Protein AF-A0A9D1FI51-F1 (afdb_monomer)

Organism: NCBI:txid2840836

Mean predicted aligned error: 5.13 Å

Radius of gyration: 12.11 Å; Cα contacts (8 Å, |Δi|>4): 28; chains: 1; bounding box: 34×16×29 Å

Foldseek 3Di:
DQVLQVVLVVVVHPDDHPVVVVVCVVVVNDDPVNVCSSCVSVVHDDDDDDDD

pLDDT: mean 84.75, std 5.09, range [57.28, 90.31]

Solvent-accessible surface area (backbone atoms only — not comparable to full-atom values): 3340 Å² total; per-residue (Å²): 104,57,72,56,46,51,54,39,42,75,72,70,42,92,62,70,57,53,71,58,46,54,51,26,56,77,67,72,64,59,56,66,65,63,53,50,56,53,31,54,75,72,73,46,83,90,77,92,70,85,85,130

Structure (mmCIF, N/CA/C/O backbone):
data_AF-A0A9D1FI51-F1
#
_entry.id   AF-A0A9D1FI51-F1
#
loop_
_atom_site.group_PDB
_atom_site.id
_atom_site.type_symbol
_atom_site.label_atom_id
_atom_site.label_alt_id
_atom_site.label_comp_id
_atom_site.label_asym_id
_atom_site.label_entity_id
_atom_site.label_seq_id
_atom_site.pdbx_PDB_ins_code
_atom_site.Cartn_x
_atom_site.Cartn_y
_atom_site.Cartn_z
_atom_site.occupancy
_atom_site.B_iso_or_equiv
_atom_site.auth_seq_id
_atom_site.auth_comp_id
_atom_site.auth_asym_id
_atom_site.auth_atom_id
_atom_site.pdbx_PDB_model_num
ATOM 1 N N . MET A 1 1 ? 7.983 -7.702 1.622 1.00 74.38 1 MET A N 1
ATOM 2 C CA . MET A 1 1 ? 7.747 -6.319 1.143 1.00 74.38 1 MET A CA 1
ATOM 3 C C . MET A 1 1 ? 8.499 -5.958 -0.131 1.00 74.38 1 MET A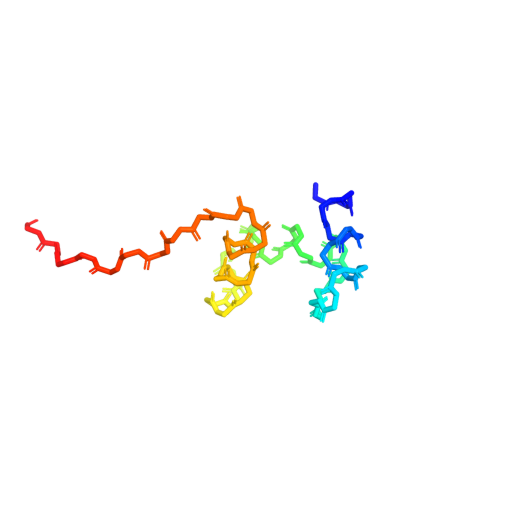 C 1
ATOM 5 O O . MET A 1 1 ? 7.842 -5.514 -1.055 1.00 74.38 1 MET A O 1
ATOM 9 N N . ARG A 1 2 ? 9.820 -6.185 -0.255 1.00 81.94 2 ARG A N 1
ATOM 10 C CA . ARG A 1 2 ? 10.572 -5.804 -1.475 1.00 81.94 2 ARG A CA 1
ATOM 11 C C . ARG A 1 2 ? 9.963 -6.331 -2.784 1.00 81.94 2 ARG A C 1
ATOM 13 O O . ARG A 1 2 ? 9.726 -5.543 -3.682 1.00 81.94 2 ARG A O 1
ATOM 20 N N . LYS A 1 3 ? 9.657 -7.632 -2.871 1.00 86.94 3 LYS A N 1
ATOM 21 C CA . LYS A 1 3 ? 9.050 -8.236 -4.076 1.00 86.94 3 LYS A CA 1
ATOM 22 C C . LYS A 1 3 ? 7.666 -7.660 -4.413 1.00 86.94 3 LYS A C 1
ATOM 24 O O . LYS A 1 3 ? 7.366 -7.483 -5.581 1.00 86.94 3 LYS A O 1
ATOM 29 N N . LEU A 1 4 ? 6.851 -7.362 -3.396 1.00 85.69 4 LEU A N 1
ATOM 30 C CA . LEU A 1 4 ? 5.532 -6.744 -3.570 1.00 85.69 4 LEU A CA 1
ATOM 31 C C . LEU A 1 4 ? 5.675 -5.337 -4.156 1.00 85.69 4 LEU A C 1
ATOM 33 O O . LEU A 1 4 ? 5.076 -5.037 -5.174 1.00 85.69 4 LEU A O 1
ATOM 37 N N . LEU A 1 5 ? 6.539 -4.516 -3.558 1.00 86.25 5 LEU A N 1
ATOM 38 C CA . LEU A 1 5 ? 6.758 -3.138 -3.997 1.00 86.25 5 LEU A CA 1
ATOM 39 C C . LEU A 1 5 ? 7.356 -3.064 -5.405 1.00 86.25 5 LEU A C 1
ATOM 41 O O . LEU A 1 5 ? 7.021 -2.151 -6.146 1.00 86.25 5 LEU A O 1
ATOM 45 N N . VAL A 1 6 ? 8.209 -4.019 -5.789 1.00 88.75 6 VAL A N 1
ATOM 46 C CA . VAL A 1 6 ? 8.705 -4.125 -7.172 1.00 88.75 6 VAL A CA 1
ATOM 47 C C . VAL A 1 6 ? 7.544 -4.366 -8.136 1.00 88.75 6 VAL A C 1
ATOM 49 O O . VAL A 1 6 ? 7.373 -3.581 -9.058 1.00 88.75 6 VAL A O 1
ATOM 52 N N . LYS A 1 7 ? 6.689 -5.361 -7.868 1.00 89.69 7 LYS A N 1
ATOM 53 C CA . LYS A 1 7 ? 5.518 -5.643 -8.715 1.00 89.69 7 LYS A CA 1
ATOM 54 C C . LYS A 1 7 ? 4.516 -4.487 -8.766 1.00 89.69 7 LYS A C 1
ATOM 56 O O . LYS A 1 7 ? 3.913 -4.249 -9.801 1.00 89.69 7 LYS A O 1
ATOM 61 N N . MET A 1 8 ? 4.345 -3.764 -7.661 1.00 88.56 8 MET A N 1
ATOM 62 C CA . MET A 1 8 ? 3.487 -2.579 -7.619 1.00 88.56 8 MET A CA 1
ATOM 63 C C . MET A 1 8 ? 4.053 -1.437 -8.471 1.00 88.56 8 MET A C 1
ATOM 65 O O . MET A 1 8 ? 3.308 -0.830 -9.231 1.00 88.56 8 MET A O 1
ATOM 69 N N . ASN A 1 9 ? 5.366 -1.186 -8.405 1.00 86.81 9 ASN A N 1
ATOM 70 C CA . ASN A 1 9 ? 6.017 -0.212 -9.286 1.00 86.81 9 ASN A CA 1
ATOM 71 C C . ASN A 1 9 ? 5.926 -0.631 -10.764 1.00 86.81 9 ASN A C 1
ATOM 73 O O . ASN A 1 9 ? 5.651 0.209 -11.614 1.00 86.81 9 ASN A O 1
ATOM 77 N N . GLU A 1 10 ? 6.092 -1.922 -11.074 1.00 89.94 10 GLU A N 1
ATOM 78 C CA . GLU A 1 10 ? 5.891 -2.470 -12.429 1.00 89.94 10 GLU A CA 1
ATOM 79 C C . GLU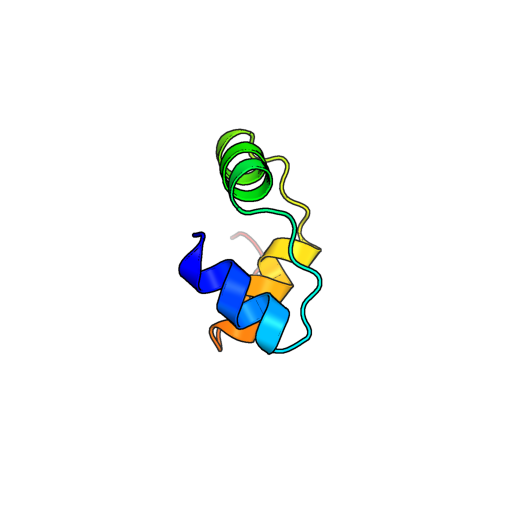 A 1 10 ? 4.442 -2.306 -12.920 1.00 89.94 10 GLU A C 1
ATOM 81 O O . GLU A 1 10 ? 4.216 -2.103 -14.109 1.00 89.94 10 GLU A O 1
ATOM 86 N N . ALA A 1 11 ? 3.466 -2.344 -12.009 1.00 87.50 11 ALA A N 1
ATOM 87 C CA . ALA A 1 11 ? 2.054 -2.097 -12.291 1.00 87.50 11 ALA A CA 1
ATOM 88 C C . ALA A 1 11 ? 1.678 -0.599 -12.340 1.00 87.50 11 ALA A C 1
ATOM 90 O O . ALA A 1 11 ? 0.507 -0.277 -12.523 1.00 87.50 11 ALA A O 1
ATOM 91 N N . GLY A 1 12 ? 2.648 0.314 -12.194 1.00 86.38 12 GLY A N 1
ATOM 92 C CA . GLY A 1 12 ? 2.444 1.762 -12.311 1.00 86.38 12 GLY A CA 1
ATOM 93 C C . GLY A 1 12 ? 2.135 2.496 -11.002 1.00 86.38 12 GLY A C 1
ATOM 94 O O . GLY A 1 12 ? 1.894 3.701 -11.031 1.00 86.38 12 GLY A O 1
ATOM 95 N N . PHE A 1 13 ? 2.173 1.818 -9.851 1.00 85.31 13 PHE A N 1
ATOM 96 C CA . PHE A 1 13 ? 1.991 2.457 -8.545 1.00 85.31 13 PHE A CA 1
ATOM 97 C C . PHE A 1 13 ? 3.305 3.076 -8.057 1.00 85.31 13 PHE A C 1
ATOM 99 O O . PHE A 1 13 ? 4.331 2.397 -7.992 1.00 85.31 13 PHE A O 1
ATOM 106 N N . SER A 1 14 ? 3.282 4.346 -7.645 1.00 80.62 14 SER A N 1
ATOM 107 C CA . SER A 1 14 ? 4.470 5.060 -7.152 1.00 80.62 14 SER A CA 1
ATOM 108 C C . SER A 1 14 ? 4.783 4.700 -5.694 1.00 80.62 14 SER A C 1
ATOM 110 O O . SER A 1 14 ? 4.617 5.507 -4.774 1.00 80.62 14 SER A O 1
ATOM 112 N N . MET A 1 15 ? 5.270 3.480 -5.471 1.00 83.69 15 MET A N 1
ATOM 113 C CA . MET A 1 15 ? 5.531 2.973 -4.125 1.00 83.69 15 MET A CA 1
ATOM 114 C C . MET A 1 15 ? 6.913 3.391 -3.600 1.00 83.69 15 MET A C 1
ATOM 116 O O . MET A 1 15 ? 7.913 3.271 -4.314 1.00 83.69 15 MET A O 1
ATOM 120 N N . PRO A 1 16 ? 7.034 3.798 -2.322 1.00 80.75 16 PRO A N 1
ATOM 121 C CA . PRO A 1 16 ? 8.321 4.173 -1.753 1.00 80.75 16 PRO A CA 1
ATOM 122 C C . PRO A 1 16 ? 9.252 2.960 -1.618 1.00 80.75 16 PRO A C 1
ATOM 124 O O . PRO A 1 16 ? 8.824 1.804 -1.552 1.00 80.75 16 PRO A O 1
ATOM 127 N N . ALA A 1 17 ? 10.557 3.233 -1.525 1.00 81.56 17 ALA A N 1
ATOM 128 C CA . ALA A 1 17 ? 11.581 2.202 -1.388 1.00 81.56 17 ALA A CA 1
ATOM 129 C C . ALA A 1 17 ? 11.274 1.228 -0.235 1.00 81.56 17 ALA A C 1
ATOM 131 O O . ALA A 1 17 ? 10.802 1.619 0.835 1.00 81.56 17 ALA A O 1
ATOM 132 N N . SER A 1 18 ? 11.598 -0.055 -0.421 1.00 79.12 18 SER A N 1
ATOM 133 C CA . SER A 1 18 ? 11.195 -1.116 0.513 1.00 79.12 18 SER A CA 1
ATOM 134 C C . SER A 1 18 ? 11.713 -0.959 1.942 1.00 79.12 18 SER A C 1
ATOM 136 O O . SER A 1 18 ? 11.055 -1.404 2.886 1.00 79.12 18 SER A O 1
ATOM 138 N N . SER A 1 19 ? 12.878 -0.328 2.103 1.00 79.19 19 SER A N 1
ATOM 139 C CA . SER A 1 19 ? 13.441 0.038 3.405 1.00 79.19 19 SER A CA 1
ATOM 140 C C . SER A 1 19 ? 12.567 1.082 4.106 1.00 79.19 19 SER A 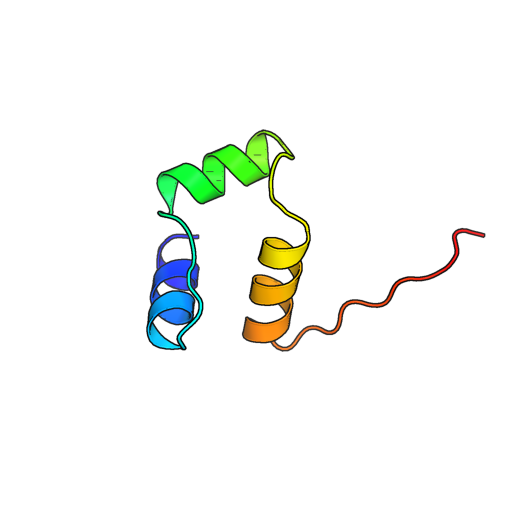C 1
ATOM 142 O O . SER A 1 19 ? 12.147 0.863 5.241 1.00 79.19 19 SER A O 1
ATOM 144 N N . ASN A 1 20 ? 12.206 2.159 3.403 1.00 82.44 20 ASN A N 1
ATOM 145 C CA . ASN A 1 20 ? 11.320 3.202 3.918 1.00 82.44 20 ASN A CA 1
ATOM 146 C C . ASN A 1 20 ? 9.921 2.666 4.215 1.00 82.44 20 ASN A C 1
ATOM 148 O O . ASN A 1 20 ? 9.382 2.955 5.280 1.00 82.44 20 ASN A O 1
ATOM 152 N N . PHE A 1 21 ? 9.362 1.830 3.339 1.00 83.12 21 PHE A N 1
ATOM 153 C CA . PHE A 1 21 ? 8.032 1.254 3.543 1.00 83.12 21 PHE A CA 1
ATOM 154 C C . PHE A 1 21 ? 7.949 0.440 4.841 1.00 83.12 21 PHE A C 1
ATOM 156 O O . PHE A 1 21 ? 7.029 0.612 5.639 1.00 83.12 21 PHE A O 1
ATOM 163 N N . SER A 1 22 ? 8.953 -0.406 5.093 1.00 83.12 22 SER A N 1
ATOM 164 C CA . SER A 1 22 ? 9.016 -1.225 6.312 1.00 83.12 22 SER A CA 1
ATOM 165 C C . SER A 1 22 ? 9.102 -0.356 7.574 1.00 83.12 22 SER A C 1
ATOM 167 O O . SER A 1 22 ? 8.434 -0.629 8.570 1.00 83.12 22 SER A O 1
ATOM 169 N N . VAL A 1 23 ? 9.873 0.735 7.523 1.00 86.06 23 VAL A N 1
ATOM 170 C CA . VAL A 1 23 ? 9.973 1.700 8.629 1.00 86.06 23 VAL A CA 1
ATOM 171 C C . VAL A 1 23 ? 8.654 2.446 8.846 1.00 86.06 23 VAL A C 1
ATOM 173 O O . VAL A 1 23 ? 8.250 2.635 9.993 1.00 86.06 23 VAL A O 1
ATOM 176 N N . MET A 1 24 ? 7.968 2.857 7.777 1.00 85.62 24 MET A N 1
ATOM 177 C CA . MET A 1 24 ? 6.683 3.564 7.857 1.00 85.62 24 MET A CA 1
ATOM 178 C C . MET A 1 24 ? 5.585 2.687 8.462 1.00 85.62 24 MET A C 1
ATOM 180 O O . MET A 1 24 ? 4.844 3.170 9.322 1.00 85.62 24 MET A O 1
ATOM 184 N N . LEU A 1 25 ? 5.530 1.406 8.081 1.00 83.31 25 LEU A N 1
ATOM 185 C CA . LEU A 1 25 ? 4.635 0.420 8.690 1.00 83.31 25 LEU A CA 1
ATOM 186 C C . LEU A 1 25 ? 4.922 0.244 10.184 1.00 83.31 25 LEU A C 1
ATOM 188 O O . LEU A 1 25 ? 4.017 0.400 11.001 1.00 83.31 25 LEU A O 1
ATOM 192 N N . ASN A 1 26 ? 6.184 -0.005 10.552 1.00 85.69 26 ASN A N 1
ATOM 193 C CA . ASN A 1 26 ? 6.574 -0.189 11.954 1.00 85.69 26 ASN A CA 1
ATOM 194 C C . ASN A 1 26 ? 6.259 1.042 12.810 1.00 85.69 26 ASN A C 1
ATOM 196 O O . ASN A 1 26 ? 5.832 0.917 13.956 1.00 85.69 26 ASN A O 1
ATOM 200 N N . LYS A 1 27 ? 6.441 2.242 12.252 1.00 88.81 27 LYS A N 1
ATOM 201 C CA . LYS A 1 27 ? 6.140 3.505 12.937 1.00 88.81 27 LYS A CA 1
ATOM 202 C C . LYS A 1 27 ? 4.660 3.892 12.884 1.00 88.81 27 LYS A C 1
ATOM 204 O O . LYS A 1 27 ? 4.320 4.933 13.439 1.00 88.81 27 LYS A O 1
ATOM 209 N N . LYS A 1 28 ? 3.796 3.109 12.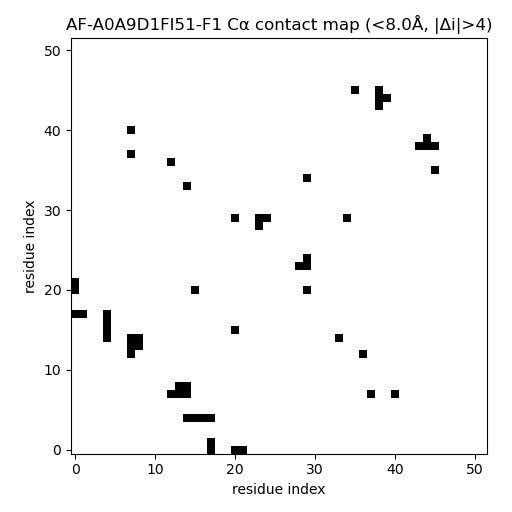222 1.00 84.94 28 LYS A N 1
ATOM 210 C CA . LYS A 1 28 ? 2.378 3.436 11.974 1.00 84.94 28 LYS A CA 1
ATOM 211 C C . LYS A 1 28 ? 2.190 4.829 11.345 1.00 84.94 28 LYS A C 1
ATOM 213 O O . LYS A 1 28 ? 1.218 5.519 11.623 1.00 84.94 28 LYS A O 1
ATOM 218 N N . ARG A 1 29 ? 3.150 5.256 10.515 1.00 85.62 29 ARG A N 1
ATOM 219 C CA . ARG A 1 29 ? 3.170 6.559 9.813 1.00 85.62 29 ARG A CA 1
ATOM 220 C C . ARG A 1 29 ? 2.924 6.416 8.313 1.00 85.62 29 ARG A C 1
ATOM 222 O O . ARG A 1 29 ? 3.285 7.294 7.533 1.00 85.62 29 ARG A O 1
ATOM 229 N N . ILE A 1 30 ? 2.389 5.276 7.895 1.00 84.88 30 ILE A N 1
ATOM 230 C CA . ILE A 1 30 ? 2.011 5.071 6.506 1.00 84.88 30 ILE A CA 1
ATOM 231 C C . ILE A 1 30 ? 0.786 5.933 6.191 1.00 84.88 30 ILE A C 1
ATOM 233 O O . ILE A 1 30 ? -0.132 6.031 7.006 1.00 84.88 30 ILE A O 1
ATOM 237 N N . ARG A 1 31 ? 0.800 6.597 5.033 1.00 85.75 31 ARG A N 1
ATOM 238 C CA . ARG A 1 31 ? -0.372 7.334 4.559 1.00 85.75 31 ARG A CA 1
ATOM 239 C C . ARG A 1 31 ? -1.471 6.337 4.228 1.00 85.75 31 ARG A C 1
ATOM 241 O O . ARG A 1 31 ? -1.188 5.255 3.721 1.00 85.75 31 ARG A O 1
ATOM 248 N N . PHE A 1 32 ? -2.709 6.722 4.505 1.00 84.44 32 PHE A N 1
ATOM 249 C CA . PHE A 1 32 ? -3.861 5.877 4.223 1.00 84.44 32 PHE A CA 1
ATOM 250 C C . PHE A 1 32 ? -3.974 5.543 2.727 1.00 84.44 32 PHE A C 1
ATOM 252 O O . PHE A 1 32 ? -4.144 4.378 2.393 1.00 84.44 32 PHE A O 1
ATOM 259 N N . GLU A 1 33 ? -3.734 6.521 1.849 1.00 87.06 33 GLU A N 1
ATOM 260 C CA . GLU A 1 33 ? -3.673 6.341 0.387 1.00 87.06 33 GLU A CA 1
ATOM 261 C C . GLU A 1 33 ? -2.746 5.186 -0.011 1.00 87.06 33 GLU A C 1
ATOM 263 O O . GLU A 1 33 ? -3.138 4.290 -0.743 1.00 87.06 33 GLU A O 1
ATOM 268 N N . THR A 1 34 ? -1.543 5.131 0.566 1.00 86.12 34 THR A N 1
ATOM 269 C CA . THR A 1 34 ? -0.578 4.061 0.290 1.00 86.12 34 THR A CA 1
ATOM 270 C C . THR A 1 34 ? -1.080 2.688 0.746 1.00 86.12 34 THR A C 1
ATOM 272 O O .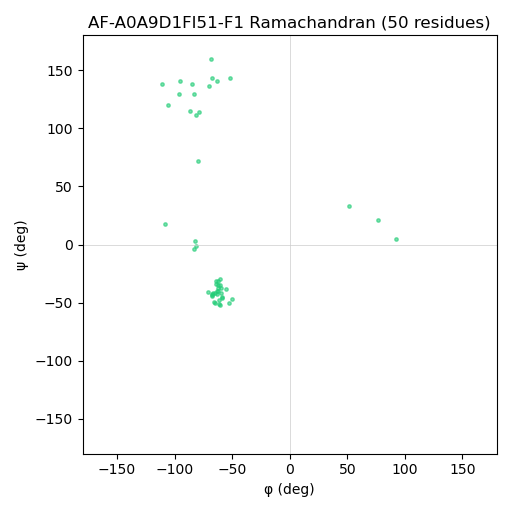 THR A 1 34 ? -0.726 1.665 0.166 1.00 86.12 34 THR A O 1
ATOM 275 N N . VAL A 1 35 ? -1.888 2.631 1.808 1.00 85.75 35 VAL A N 1
ATOM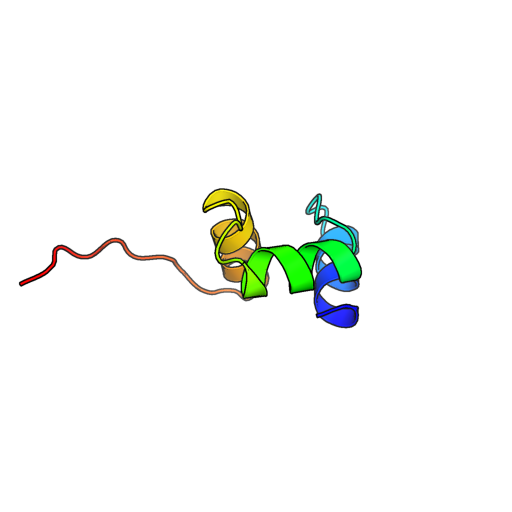 276 C CA . VAL A 1 35 ? -2.522 1.376 2.233 1.00 85.75 35 VAL A CA 1
ATOM 277 C C . VAL A 1 35 ? -3.607 0.969 1.240 1.00 85.75 35 VAL A C 1
ATOM 279 O O . VAL A 1 35 ? -3.676 -0.209 0.900 1.00 85.75 35 VAL A O 1
ATOM 282 N N . GLN A 1 36 ? -4.403 1.918 0.745 1.00 88.19 36 GLN A N 1
ATOM 283 C CA . GLN A 1 36 ? -5.411 1.654 -0.284 1.00 88.19 36 GLN A CA 1
ATOM 284 C C . GLN A 1 36 ? -4.766 1.141 -1.574 1.00 88.19 36 GLN A C 1
ATOM 286 O O . GLN A 1 36 ? -5.137 0.067 -2.023 1.00 88.19 36 GLN A O 1
ATOM 291 N N . GLU A 1 37 ? -3.710 1.790 -2.072 1.00 88.12 37 GLU A N 1
ATOM 292 C CA . GLU A 1 37 ? -2.965 1.342 -3.263 1.00 88.12 37 GLU A CA 1
ATOM 293 C C . GLU A 1 37 ? -2.450 -0.104 -3.131 1.00 88.12 37 GLU A C 1
ATOM 295 O O . GLU A 1 37 ? -2.474 -0.880 -4.087 1.00 88.12 37 GLU A O 1
ATOM 300 N N . VAL A 1 38 ? -1.992 -0.496 -1.934 1.00 88.31 38 VAL A N 1
ATOM 301 C CA . VAL A 1 38 ? -1.572 -1.880 -1.654 1.00 88.31 38 VAL A CA 1
ATOM 302 C C . VAL A 1 38 ? -2.753 -2.841 -1.693 1.00 88.31 38 VAL A C 1
ATOM 304 O O . VAL A 1 38 ? -2.615 -3.940 -2.225 1.00 88.31 38 VAL A O 1
ATOM 307 N N . LEU A 1 39 ? -3.888 -2.461 -1.111 1.00 88.50 39 LEU A N 1
ATOM 308 C CA . LEU A 1 39 ? -5.086 -3.297 -1.093 1.00 88.50 39 LEU A CA 1
ATOM 309 C C . LEU A 1 39 ? -5.668 -3.456 -2.500 1.00 88.50 39 LEU A C 1
ATOM 311 O O . LEU A 1 39 ? -5.918 -4.590 -2.903 1.00 88.50 39 LEU A O 1
ATOM 315 N N . ASP A 1 40 ? -5.748 -2.371 -3.268 1.00 88.56 40 ASP A N 1
ATOM 316 C CA . ASP A 1 40 ? -6.210 -2.365 -4.656 1.00 88.56 40 ASP A CA 1
ATOM 317 C C . ASP A 1 40 ? -5.336 -3.273 -5.530 1.00 88.56 40 ASP A C 1
ATOM 319 O O . ASP A 1 40 ? -5.848 -4.129 -6.254 1.00 88.56 40 ASP A O 1
ATOM 323 N N . PHE A 1 41 ? -4.006 -3.172 -5.404 1.00 89.44 41 PHE A N 1
ATOM 324 C CA . PHE A 1 41 ? -3.074 -4.052 -6.120 1.00 89.44 41 PHE A CA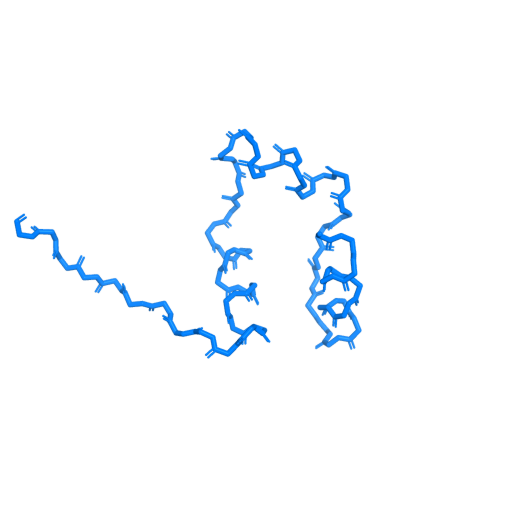 1
ATOM 325 C C . PHE A 1 41 ? -3.262 -5.535 -5.767 1.00 89.44 41 PHE A C 1
ATOM 327 O O . PHE A 1 41 ? -3.071 -6.419 -6.603 1.00 89.44 41 PHE A O 1
ATOM 334 N N . LEU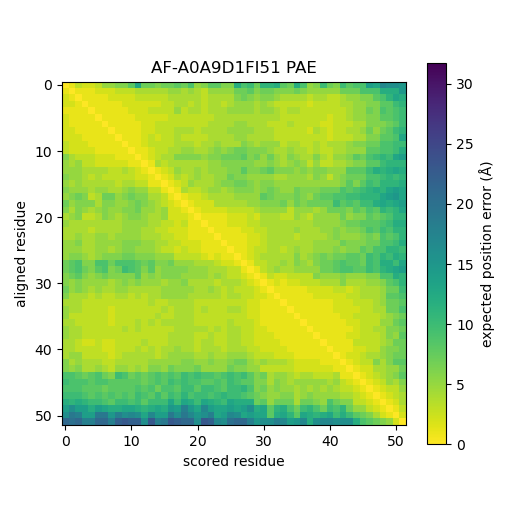 A 1 42 ? -3.614 -5.825 -4.516 1.00 88.38 42 LEU A N 1
ATOM 335 C CA . LEU A 1 42 ? -3.856 -7.183 -4.041 1.00 88.38 42 LEU A CA 1
ATOM 336 C C . LEU A 1 42 ? -5.278 -7.686 -4.355 1.00 88.38 42 LEU A C 1
ATOM 338 O O . LEU A 1 42 ? -5.567 -8.853 -4.086 1.00 88.38 42 LEU A O 1
ATOM 342 N N . GLY A 1 43 ? -6.145 -6.844 -4.928 1.00 88.81 43 GLY A N 1
ATOM 343 C CA . GLY A 1 43 ? -7.540 -7.174 -5.226 1.00 88.81 43 GLY A CA 1
ATOM 344 C C . GLY A 1 43 ? -8.459 -7.152 -4.001 1.00 88.81 43 GLY A C 1
ATOM 345 O O . GLY A 1 43 ? -9.508 -7.796 -4.014 1.00 88.81 43 GLY A O 1
ATOM 346 N N . TYR A 1 44 ? -8.069 -6.450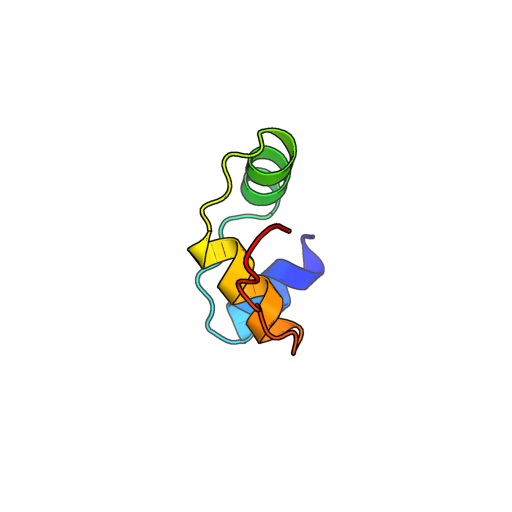 -2.935 1.00 90.31 44 TYR A N 1
ATOM 347 C CA . TYR A 1 44 ? -8.898 -6.239 -1.752 1.00 90.31 44 TYR A CA 1
ATOM 348 C C . TYR A 1 44 ? -9.640 -4.907 -1.831 1.00 90.31 44 TYR A C 1
ATOM 350 O O . TYR A 1 44 ? -9.074 -3.887 -2.200 1.00 90.31 44 TYR A O 1
ATOM 358 N N . GLU A 1 45 ? -10.894 -4.911 -1.389 1.00 82.75 45 GLU A N 1
ATOM 359 C CA . GLU A 1 45 ? -11.714 -3.708 -1.263 1.00 82.75 45 GLU A CA 1
ATOM 360 C C . GLU A 1 45 ? -11.662 -3.186 0.181 1.00 82.75 45 GLU A C 1
ATOM 362 O O . GLU A 1 45 ? -11.891 -3.935 1.138 1.00 82.75 45 GLU A O 1
ATOM 367 N N . PHE A 1 46 ? -11.385 -1.892 0.355 1.00 82.31 46 PHE A N 1
ATOM 368 C CA . PHE A 1 46 ? -11.449 -1.248 1.665 1.00 82.31 46 PHE A CA 1
ATOM 369 C C . PHE A 1 46 ? -12.874 -0.758 1.953 1.00 82.31 46 PHE A C 1
ATOM 371 O O . PHE A 1 46 ? -13.363 0.157 1.295 1.00 82.31 46 PHE A O 1
ATOM 378 N N . LYS A 1 47 ? -13.534 -1.325 2.972 1.00 84.44 47 LYS A N 1
ATOM 379 C CA . LYS A 1 47 ? -14.854 -0.868 3.442 1.00 84.44 47 LYS A CA 1
ATOM 380 C C . LYS A 1 47 ? -14.730 -0.120 4.762 1.00 84.44 47 LYS A C 1
ATOM 382 O O . LYS A 1 47 ? -14.291 -0.684 5.762 1.00 84.44 47 LYS A O 1
ATOM 387 N N . ILE A 1 48 ? -15.155 1.143 4.768 1.00 82.25 48 ILE A N 1
ATOM 388 C CA . ILE A 1 48 ? -15.348 1.909 6.002 1.00 82.25 48 ILE A CA 1
ATOM 389 C C . ILE A 1 48 ? -16.678 1.456 6.602 1.00 82.25 48 ILE A C 1
ATOM 391 O O . ILE A 1 48 ? -17.731 1.661 6.005 1.00 82.25 48 ILE A O 1
ATOM 395 N N . VAL A 1 49 ? -16.617 0.818 7.766 1.00 89.12 49 VAL A N 1
ATOM 396 C CA . VAL A 1 49 ? -17.794 0.411 8.538 1.00 89.12 49 VAL A CA 1
ATOM 397 C C . VAL A 1 49 ? -17.875 1.251 9.805 1.00 89.12 49 VAL A C 1
ATOM 399 O O . VAL A 1 49 ? -16.852 1.509 10.445 1.00 89.12 49 VAL A O 1
ATOM 402 N N . GLU A 1 50 ? -19.079 1.698 10.159 1.00 85.94 50 GLU A N 1
ATOM 403 C CA . GLU A 1 50 ? -19.304 2.345 11.449 1.00 85.94 50 GLU A CA 1
ATOM 404 C C . GLU A 1 50 ? -19.029 1.363 12.584 1.00 85.94 50 GLU A C 1
ATOM 406 O O . GLU A 1 50 ? -19.315 0.165 12.506 1.00 85.94 50 GLU A O 1
ATOM 411 N N . LYS A 1 51 ? -18.420 1.888 13.643 1.00 78.50 51 LYS A N 1
ATOM 412 C CA . LYS A 1 51 ? -18.106 1.107 14.827 1.00 78.50 51 LYS A CA 1
ATOM 413 C C . LYS A 1 51 ? -19.371 1.031 15.685 1.00 78.50 51 LYS A C 1
ATOM 415 O O . LYS A 1 51 ? -19.783 2.058 16.217 1.00 78.50 51 LYS A O 1
ATOM 420 N N . ASN A 1 52 ? -19.963 -0.161 15.782 1.00 57.28 52 ASN A N 1
ATOM 421 C CA . ASN A 1 52 ? -20.986 -0.475 16.789 1.00 57.28 52 ASN A CA 1
ATOM 422 C C . ASN A 1 52 ? -20.398 -0.436 18.203 1.00 57.28 52 ASN A C 1
ATOM 424 O O . ASN A 1 52 ? -19.221 -0.849 18.361 1.00 57.28 52 ASN A O 1
#

Nearest PDB structures (foldseek):
  7qrc-assembly2_A  TM=4.059E-01  e=5.363E+00  Trypanosoma cruzi

Secondary structure (DSSP, 8-state):
-HHHHHHHHHTT--PPPHHHHHHHHHTT---HHHHHHHHHHTT---------

Sequence (52 aa):
MRKLLVKMNEAGFSMPASSNFSVMLNKKRIRFETVQEVLDFLGYEFKIVEKN